Protein AF-A0A914C5V0-F1 (afdb_monomer_lite)

Secondary structure (DSSP, 8-state):
-HHHHHHHHHHHHTTTTHHHHHHHHHHHHHHHTSHHHHHHHHHHHHHHHHHGGGGGT-HHHHHHHHHHHHHHHHHHHHHHHHHHHHHHHHHHHHHHHHHHHHHH-TT---HHHH-

Structure (mmCIF, N/CA/C/O backbone):
data_AF-A0A914C5V0-F1
#
_entry.id   AF-A0A914C5V0-F1
#
loop_
_atom_site.group_PDB
_atom_site.id
_atom_site.type_symbol
_atom_site.label_atom_id
_atom_site.label_alt_id
_atom_site.label_comp_id
_atom_site.label_asym_id
_atom_site.label_entity_id
_atom_site.label_seq_id
_atom_site.pdbx_PDB_ins_code
_atom_site.Cartn_x
_atom_site.Cartn_y
_atom_site.Cartn_z
_atom_site.occupancy
_atom_site.B_iso_or_equiv
_atom_site.auth_seq_id
_atom_site.auth_comp_id
_atom_site.auth_asym_id
_atom_site.auth_atom_id
_atom_site.pdbx_PDB_model_num
ATOM 1 N N . MET A 1 1 ? 4.960 11.789 -15.509 1.00 46.69 1 MET A N 1
ATOM 2 C CA . MET A 1 1 ? 5.110 10.481 -14.829 1.00 46.69 1 MET A CA 1
ATOM 3 C C . MET A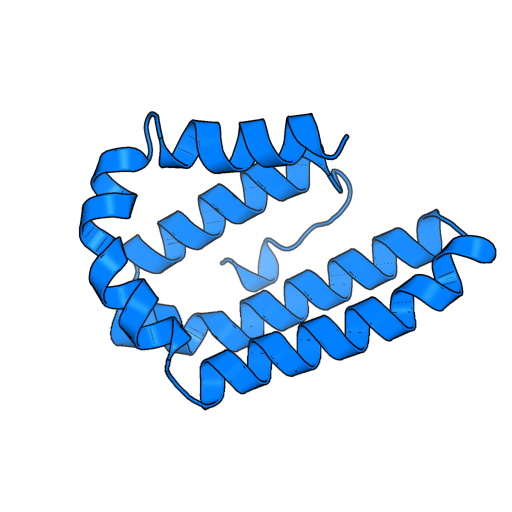 1 1 ? 4.909 10.572 -13.320 1.00 46.69 1 MET A C 1
ATOM 5 O O . MET A 1 1 ? 3.948 9.993 -12.846 1.00 46.69 1 MET A O 1
ATOM 9 N N . ALA A 1 2 ? 5.740 11.285 -12.542 1.00 57.34 2 ALA A N 1
ATOM 10 C CA . ALA A 1 2 ? 5.498 11.404 -11.091 1.00 57.34 2 ALA A CA 1
ATOM 11 C C . ALA A 1 2 ? 4.266 12.270 -10.754 1.00 57.34 2 ALA A C 1
ATOM 13 O O . ALA A 1 2 ? 3.505 11.925 -9.858 1.00 57.34 2 ALA A O 1
ATOM 14 N N . MET A 1 3 ? 4.045 13.362 -11.497 1.00 60.81 3 MET A N 1
ATOM 15 C CA . MET A 1 3 ? 2.870 14.228 -11.310 1.00 60.81 3 MET A CA 1
ATOM 16 C C . MET A 1 3 ? 1.555 13.507 -11.630 1.00 60.81 3 MET A C 1
ATOM 18 O O . MET A 1 3 ? 0.626 13.608 -10.844 1.00 60.81 3 MET A O 1
ATOM 22 N N . ASP A 1 4 ? 1.511 12.710 -12.700 1.00 63.53 4 ASP A N 1
ATOM 23 C CA . ASP A 1 4 ? 0.303 11.969 -13.104 1.00 63.53 4 ASP A CA 1
ATOM 24 C C . ASP A 1 4 ? -0.094 10.903 -12.065 1.00 63.53 4 ASP A C 1
ATOM 26 O O . ASP A 1 4 ? -1.270 10.658 -11.821 1.00 63.53 4 ASP A O 1
ATOM 30 N N . ALA A 1 5 ? 0.891 10.294 -11.397 1.00 60.56 5 ALA A N 1
ATOM 31 C CA . ALA A 1 5 ? 0.667 9.340 -10.312 1.00 60.56 5 ALA A CA 1
ATOM 32 C C . ALA A 1 5 ? 0.094 10.006 -9.057 1.00 60.56 5 ALA A C 1
ATOM 34 O O . ALA A 1 5 ? -0.813 9.479 -8.413 1.00 60.56 5 ALA A O 1
ATOM 35 N N . VAL A 1 6 ? 0.640 11.172 -8.708 1.00 63.00 6 VAL A N 1
ATOM 36 C CA . VAL A 1 6 ? 0.150 12.009 -7.610 1.00 63.00 6 VAL A CA 1
ATOM 37 C C . VAL A 1 6 ? -1.277 12.454 -7.930 1.00 63.00 6 VAL A C 1
ATOM 39 O O . VAL A 1 6 ? -2.160 12.287 -7.098 1.00 63.00 6 VAL A O 1
ATOM 42 N N . GLU A 1 7 ? -1.543 12.917 -9.148 1.00 67.31 7 GLU A N 1
ATOM 43 C CA . GLU A 1 7 ? -2.883 13.310 -9.585 1.00 67.31 7 GLU A CA 1
ATOM 44 C C . GLU A 1 7 ? -3.875 12.141 -9.570 1.00 67.31 7 GLU A C 1
ATOM 46 O O . GLU A 1 7 ? -4.985 12.313 -9.082 1.00 67.31 7 GLU A O 1
ATOM 51 N N . ALA A 1 8 ? -3.487 10.938 -9.997 1.00 67.12 8 ALA A N 1
ATOM 52 C CA . ALA A 1 8 ? -4.359 9.763 -9.916 1.00 67.12 8 ALA A CA 1
ATOM 53 C C . ALA A 1 8 ? -4.691 9.384 -8.462 1.00 67.12 8 ALA A C 1
ATOM 55 O O . ALA A 1 8 ? -5.847 9.144 -8.114 1.00 67.12 8 ALA A O 1
ATOM 56 N N . SER A 1 9 ? -3.680 9.401 -7.589 1.00 62.72 9 SER A N 1
ATOM 57 C CA . SER A 1 9 ? -3.827 9.008 -6.182 1.00 62.72 9 SER A CA 1
ATOM 58 C C . SER A 1 9 ? -4.645 10.034 -5.390 1.00 62.72 9 SER A C 1
ATOM 60 O O . SER A 1 9 ? -5.622 9.695 -4.721 1.00 62.72 9 SER A O 1
ATOM 62 N N . TYR A 1 10 ? -4.266 11.312 -5.472 1.00 71.19 10 TYR A N 1
ATOM 63 C CA . TYR A 1 10 ? -4.943 12.395 -4.761 1.00 71.19 10 TYR A CA 1
ATOM 64 C C . TYR A 1 10 ? -6.239 12.818 -5.451 1.00 71.19 10 TYR A C 1
ATOM 66 O O . TYR A 1 10 ? -7.151 13.264 -4.771 1.00 71.19 10 TYR A O 1
ATOM 74 N N . GLY A 1 11 ? -6.383 12.633 -6.761 1.00 75.00 11 GLY A N 1
ATOM 75 C CA . GLY A 1 11 ? -7.622 12.921 -7.484 1.00 75.00 11 GLY A CA 1
ATOM 76 C C . GLY A 1 11 ? -8.782 12.050 -7.009 1.00 75.00 11 GLY A C 1
ATOM 77 O O . GLY A 1 11 ? -9.885 12.554 -6.802 1.00 75.00 11 GLY A O 1
ATOM 78 N N . TYR A 1 12 ? -8.533 10.765 -6.738 1.00 74.06 12 TYR A N 1
ATOM 79 C CA . TYR A 1 12 ? -9.539 9.903 -6.123 1.00 74.06 12 TYR A CA 1
ATOM 80 C C . TYR A 1 12 ? -9.763 10.252 -4.643 1.00 74.06 12 TYR A C 1
ATOM 82 O O . TYR A 1 12 ? -10.902 10.495 -4.237 1.00 74.06 12 TYR A O 1
ATOM 90 N N . MET A 1 13 ? -8.691 10.349 -3.843 1.00 71.56 13 MET A N 1
ATOM 91 C CA . MET A 1 13 ? -8.787 10.649 -2.403 1.00 71.56 13 MET A CA 1
ATOM 92 C C . MET A 1 13 ? -9.374 12.030 -2.088 1.00 71.56 13 MET A C 1
ATOM 94 O O . MET A 1 13 ? -10.005 12.189 -1.055 1.00 71.56 13 MET A O 1
ATOM 98 N N . CYS A 1 14 ? -9.180 13.034 -2.938 1.00 77.31 14 CYS A N 1
ATOM 99 C CA . CYS A 1 14 ? -9.726 14.384 -2.767 1.00 77.31 14 CYS A CA 1
ATOM 100 C C . CYS A 1 14 ? -10.998 14.615 -3.600 1.00 77.31 14 CYS A C 1
ATOM 102 O O . CYS A 1 14 ? -11.582 15.695 -3.540 1.00 77.31 14 CYS A O 1
ATOM 104 N N . GLY A 1 15 ? -11.421 13.612 -4.373 1.00 81.75 15 GLY A N 1
ATOM 105 C CA . GLY A 1 15 ? -12.618 13.631 -5.202 1.00 81.75 15 GLY A CA 1
ATOM 106 C C . GLY A 1 15 ? -13.663 12.643 -4.693 1.00 81.75 15 GLY A C 1
ATOM 107 O O . GLY A 1 15 ? -14.179 12.761 -3.583 1.00 81.75 15 GLY A O 1
ATOM 108 N N . THR A 1 16 ? -14.000 11.653 -5.518 1.00 79.44 16 THR A N 1
ATOM 109 C CA . THR A 1 16 ? -15.091 10.702 -5.241 1.00 79.44 16 THR A CA 1
ATOM 110 C C . THR A 1 16 ? -14.825 9.786 -4.043 1.00 79.44 16 THR A C 1
ATOM 112 O O . THR A 1 16 ? -15.779 9.341 -3.408 1.00 79.44 16 THR A O 1
ATOM 115 N N . GLY A 1 17 ? -13.558 9.537 -3.701 1.00 79.75 17 GLY A N 1
ATOM 116 C CA . GLY A 1 17 ? -13.140 8.750 -2.539 1.00 79.75 17 GLY A CA 1
ATOM 117 C C . GLY A 1 17 ? -13.016 9.549 -1.237 1.00 79.75 17 GLY A C 1
ATOM 118 O O . GLY A 1 17 ? -12.803 8.945 -0.187 1.00 79.75 17 GLY A O 1
ATOM 119 N N . TYR A 1 18 ? -13.175 10.878 -1.266 1.00 82.00 18 TYR A N 1
ATOM 120 C CA . TYR A 1 18 ? -12.880 11.757 -0.125 1.00 82.00 18 TYR A CA 1
ATOM 121 C C . TYR A 1 18 ? -13.630 11.397 1.148 1.00 82.00 18 TYR A C 1
ATOM 123 O O . TYR A 1 18 ? -13.023 11.237 2.202 1.00 82.00 18 TYR A O 1
ATOM 131 N N . ARG A 1 19 ? -14.942 11.188 1.047 1.00 84.50 19 ARG A N 1
ATOM 132 C CA . ARG A 1 19 ? -15.759 10.843 2.211 1.00 84.50 19 ARG A CA 1
ATOM 133 C C . ARG A 1 19 ? -15.328 9.516 2.845 1.00 84.50 19 ARG A C 1
ATOM 135 O O . ARG A 1 19 ? -15.273 9.407 4.061 1.00 84.50 19 ARG A O 1
ATOM 142 N N . GLN A 1 20 ? -14.987 8.522 2.028 1.00 83.00 20 GLN A N 1
ATOM 143 C CA . GLN A 1 20 ? -14.523 7.219 2.516 1.00 83.00 20 GLN A CA 1
ATOM 144 C C . GLN A 1 20 ? -13.126 7.321 3.133 1.00 83.00 20 GLN A C 1
ATOM 146 O O . GLN A 1 20 ? -12.820 6.630 4.102 1.00 83.00 20 GLN A O 1
ATOM 151 N N . PHE A 1 21 ? -12.273 8.186 2.580 1.00 85.50 21 PHE A N 1
ATOM 152 C CA . PHE A 1 21 ? -10.972 8.487 3.158 1.00 85.50 21 PHE A CA 1
ATOM 153 C C . PHE A 1 21 ? -11.111 9.178 4.513 1.00 85.50 21 PHE A C 1
ATOM 155 O O . PHE A 1 21 ? -10.508 8.720 5.475 1.00 85.50 21 PHE A O 1
ATOM 162 N N . GLU A 1 22 ? -11.949 10.209 4.623 1.00 89.19 22 GLU A N 1
ATOM 163 C CA . GLU A 1 22 ? -12.228 10.905 5.883 1.00 89.19 22 GLU A CA 1
ATOM 164 C C . GLU A 1 22 ? -12.776 9.946 6.954 1.00 89.19 22 GLU A C 1
ATOM 166 O O . GLU A 1 22 ? -12.292 9.943 8.086 1.00 89.19 22 GLU A O 1
ATOM 171 N N . GLU A 1 23 ? -13.706 9.062 6.577 1.00 92.00 23 GLU A N 1
ATOM 172 C CA . GLU A 1 23 ? -14.277 8.027 7.453 1.00 92.00 23 GLU A CA 1
ATOM 173 C C . GLU A 1 23 ? -13.218 7.045 8.001 1.00 92.00 23 GLU A C 1
ATOM 175 O O . GLU A 1 23 ? -13.386 6.503 9.096 1.00 92.00 23 GLU A O 1
ATOM 180 N N . HIS A 1 24 ? -12.120 6.813 7.273 1.00 93.50 24 HIS A N 1
ATOM 181 C CA . HIS A 1 24 ? -11.084 5.839 7.639 1.00 93.50 24 HIS A CA 1
ATOM 182 C C . HIS A 1 24 ? -9.750 6.460 8.086 1.00 93.50 24 HIS A C 1
ATOM 184 O O . HIS A 1 24 ? -8.915 5.748 8.649 1.00 93.50 24 HIS A O 1
ATOM 190 N N . ALA A 1 25 ? -9.553 7.769 7.906 1.00 90.56 25 ALA A N 1
ATOM 191 C CA . ALA A 1 25 ? -8.278 8.456 8.117 1.00 90.56 25 ALA A CA 1
ATOM 192 C C . ALA A 1 25 ? -7.719 8.269 9.535 1.00 90.56 25 ALA A C 1
ATOM 194 O O . ALA A 1 25 ? -6.536 7.973 9.700 1.00 90.56 25 ALA A O 1
ATOM 195 N N . GLY A 1 26 ? -8.574 8.378 10.558 1.00 94.75 26 GLY A N 1
ATOM 196 C CA . GLY A 1 26 ? -8.171 8.149 11.948 1.00 94.75 26 GLY A CA 1
ATOM 197 C C . GLY A 1 26 ? -7.665 6.722 12.181 1.00 94.75 26 GLY A C 1
ATOM 198 O O . GLY A 1 26 ? -6.613 6.527 12.782 1.00 94.75 26 GLY A O 1
ATOM 199 N N . CYS A 1 27 ? -8.359 5.724 11.628 1.00 96.31 27 CYS A N 1
ATOM 200 C CA . CYS A 1 27 ? -7.946 4.329 11.762 1.00 96.31 27 CYS A CA 1
ATOM 201 C C . CYS A 1 27 ? -6.637 4.041 11.018 1.00 96.31 27 CYS A C 1
ATOM 203 O O . CYS A 1 27 ? -5.762 3.361 11.555 1.00 96.31 27 CYS A O 1
ATOM 205 N N . PHE A 1 28 ? -6.462 4.595 9.813 1.00 95.38 28 PHE A N 1
ATOM 206 C CA . PHE A 1 28 ? -5.205 4.471 9.078 1.00 95.38 28 PHE A CA 1
ATOM 207 C C . PHE A 1 28 ? -4.030 5.048 9.866 1.00 95.38 28 PHE A C 1
ATOM 209 O O . PHE A 1 28 ? -3.018 4.367 9.995 1.00 95.38 28 PHE A O 1
ATOM 216 N N . ALA A 1 29 ? -4.183 6.221 10.489 1.00 95.19 29 ALA A N 1
ATOM 217 C CA . ALA A 1 29 ? -3.137 6.802 11.332 1.00 95.19 29 ALA A CA 1
ATOM 218 C C . ALA A 1 29 ? -2.735 5.874 12.501 1.00 95.19 29 ALA A C 1
ATOM 220 O O . ALA A 1 29 ? -1.556 5.747 12.845 1.00 95.19 29 ALA A O 1
ATOM 221 N N . GLU A 1 30 ? -3.694 5.158 13.093 1.00 96.38 30 GLU A N 1
ATOM 222 C CA . GLU A 1 30 ? -3.390 4.165 14.125 1.00 96.38 30 GLU A CA 1
ATOM 223 C C . GLU A 1 30 ? -2.751 2.878 13.582 1.00 96.38 30 GLU A C 1
ATOM 225 O O . GLU A 1 30 ? -2.028 2.195 14.307 1.00 96.38 30 GLU A O 1
ATOM 230 N N . VAL A 1 31 ? -3.043 2.481 12.343 1.00 96.94 31 VAL A N 1
ATOM 231 C CA . VAL A 1 31 ? -2.359 1.354 11.691 1.00 96.94 31 VAL A CA 1
ATOM 232 C C . VAL A 1 31 ? -0.926 1.734 11.345 1.00 96.94 31 VAL A C 1
ATOM 234 O O . VAL A 1 31 ? -0.010 0.974 11.636 1.00 96.94 31 VAL A O 1
ATOM 237 N N . GLU A 1 32 ? -0.701 2.937 10.825 1.00 94.19 32 GLU A N 1
ATOM 238 C CA . GLU A 1 32 ? 0.626 3.416 10.433 1.00 94.19 32 GLU A CA 1
ATOM 239 C C . GLU A 1 32 ? 1.604 3.586 11.603 1.00 94.19 32 GLU A C 1
ATOM 241 O O . GLU A 1 32 ? 2.819 3.592 11.389 1.00 94.19 32 GLU A O 1
ATOM 246 N N . SER A 1 33 ? 1.092 3.689 12.832 1.00 95.06 33 SER A N 1
ATOM 247 C CA . SER A 1 33 ? 1.898 3.719 14.060 1.00 95.06 33 SER A CA 1
ATOM 248 C C . SER A 1 33 ? 2.170 2.337 14.668 1.00 95.06 33 SER A C 1
ATOM 250 O O . SER A 1 33 ? 2.992 2.234 15.580 1.00 95.06 33 SER A O 1
ATOM 252 N N . GLN A 1 34 ? 1.537 1.266 14.170 1.00 97.00 34 GLN A N 1
ATOM 253 C CA . GLN A 1 34 ? 1.814 -0.097 14.631 1.00 97.00 34 GLN A CA 1
ATOM 254 C C . GLN A 1 34 ? 3.165 -0.589 14.131 1.00 97.00 34 GLN A C 1
ATOM 256 O O . GLN A 1 34 ? 3.548 -0.379 12.977 1.00 97.00 34 GLN A O 1
ATOM 261 N N . LYS A 1 35 ? 3.880 -1.294 15.009 1.00 97.44 35 LYS A N 1
ATOM 262 C CA . LYS A 1 35 ? 5.230 -1.783 14.735 1.00 97.44 35 LYS A CA 1
ATOM 263 C C . LYS A 1 35 ? 5.245 -2.715 13.524 1.00 97.44 35 LYS A C 1
ATOM 265 O O . LYS A 1 35 ? 6.099 -2.570 12.659 1.00 97.44 35 LYS A O 1
ATOM 270 N N . GLU A 1 36 ? 4.268 -3.603 13.435 1.00 97.06 36 GLU A N 1
ATOM 271 C CA . GLU A 1 36 ? 4.089 -4.586 12.370 1.00 97.06 36 GLU A CA 1
ATOM 272 C C . GLU A 1 36 ? 3.898 -3.903 11.009 1.00 97.06 36 GLU A C 1
ATOM 274 O O . GLU A 1 36 ? 4.496 -4.298 10.009 1.00 97.06 36 GLU A O 1
ATOM 279 N N . TYR A 1 37 ? 3.126 -2.813 10.969 1.00 96.62 37 TYR A N 1
ATOM 280 C CA . TYR A 1 37 ? 2.931 -2.044 9.741 1.00 96.62 37 TYR A CA 1
ATOM 281 C C . TYR A 1 37 ? 4.207 -1.292 9.344 1.00 96.62 37 TYR A C 1
ATOM 283 O O . TYR A 1 37 ? 4.593 -1.260 8.173 1.00 96.62 37 TYR A O 1
ATOM 291 N N . VAL A 1 38 ? 4.904 -0.714 10.327 1.00 97.19 38 VAL A N 1
ATOM 292 C CA . VAL A 1 38 ? 6.203 -0.065 10.114 1.00 97.19 38 VAL A CA 1
ATOM 293 C C . VAL A 1 38 ? 7.241 -1.067 9.601 1.00 97.19 38 VAL A C 1
ATOM 295 O O . VAL A 1 38 ? 8.023 -0.724 8.716 1.00 97.19 38 VAL A O 1
ATOM 298 N N . GLU A 1 39 ? 7.230 -2.309 10.084 1.00 97.94 39 GLU A N 1
ATOM 299 C CA . GLU A 1 39 ? 8.084 -3.392 9.588 1.00 97.94 39 GLU A CA 1
ATOM 300 C C . GLU A 1 39 ? 7.786 -3.712 8.114 1.00 97.94 39 GLU A C 1
ATOM 302 O O . GLU A 1 39 ? 8.725 -3.742 7.312 1.00 97.94 39 GLU A O 1
ATOM 307 N N . CYS A 1 40 ? 6.510 -3.828 7.718 1.00 97.56 40 CYS A N 1
ATOM 308 C CA . CYS A 1 40 ? 6.121 -3.975 6.307 1.00 97.56 40 CYS A CA 1
ATOM 309 C C . CYS A 1 40 ? 6.672 -2.829 5.442 1.00 97.56 40 CYS A C 1
ATOM 311 O O . CYS A 1 40 ? 7.280 -3.061 4.392 1.00 97.56 40 CYS A O 1
ATOM 313 N N . LYS A 1 41 ? 6.504 -1.580 5.898 1.00 95.06 41 LYS A N 1
ATOM 314 C CA . LYS A 1 41 ? 6.975 -0.379 5.189 1.00 95.06 41 LYS A CA 1
ATOM 315 C C . LYS A 1 41 ? 8.497 -0.352 5.051 1.00 95.06 41 LYS A C 1
ATOM 317 O O . LYS A 1 41 ? 9.018 -0.026 3.982 1.00 95.06 41 LYS A O 1
ATOM 322 N N . ASN A 1 42 ? 9.217 -0.710 6.110 1.00 97.12 42 ASN A N 1
ATOM 323 C CA . ASN A 1 42 ? 10.677 -0.733 6.116 1.00 97.12 42 ASN A CA 1
ATOM 324 C C . ASN A 1 42 ? 11.228 -1.839 5.206 1.00 97.12 42 ASN A C 1
ATOM 326 O O . ASN A 1 42 ? 12.166 -1.587 4.450 1.00 97.12 42 ASN A O 1
ATOM 330 N N . ALA A 1 43 ? 10.623 -3.031 5.218 1.00 97.06 43 ALA A N 1
ATOM 331 C CA . ALA A 1 43 ? 10.999 -4.129 4.328 1.00 97.06 43 ALA A CA 1
ATOM 332 C C . ALA A 1 43 ? 10.795 -3.762 2.848 1.00 97.06 43 ALA A C 1
ATOM 334 O O . ALA A 1 43 ? 11.682 -3.996 2.018 1.00 97.06 43 ALA A O 1
ATOM 335 N N . ALA A 1 44 ? 9.665 -3.124 2.525 1.00 95.25 44 ALA A N 1
ATOM 336 C CA . ALA A 1 44 ? 9.396 -2.614 1.185 1.00 95.25 44 ALA A CA 1
ATO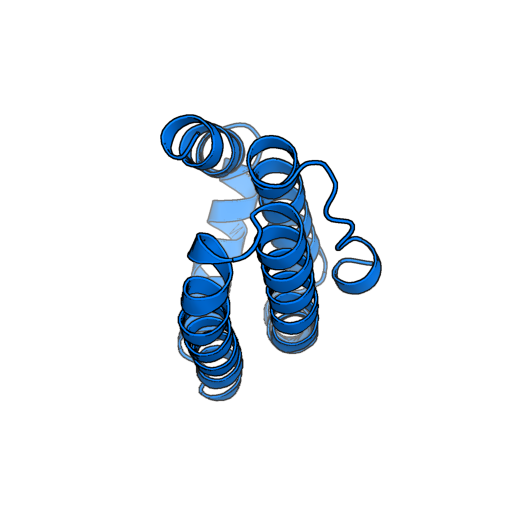M 337 C C . ALA A 1 44 ? 10.423 -1.546 0.778 1.00 95.25 44 ALA A C 1
ATOM 339 O O . ALA A 1 44 ? 11.052 -1.669 -0.271 1.00 95.25 44 ALA A O 1
ATOM 340 N N . SER A 1 45 ? 10.670 -0.558 1.643 1.00 94.25 45 SER A N 1
ATOM 341 C CA . SER A 1 45 ? 11.626 0.533 1.396 1.00 94.25 45 SER A CA 1
ATOM 342 C C . SER A 1 45 ? 13.048 0.015 1.163 1.00 94.25 45 SER A C 1
ATOM 344 O O . SER A 1 45 ? 13.716 0.432 0.218 1.00 94.25 45 SER A O 1
ATOM 346 N N . SER A 1 46 ? 13.503 -0.944 1.976 1.00 95.75 46 SER A N 1
ATOM 347 C CA . SER A 1 46 ? 14.801 -1.601 1.784 1.00 95.75 46 SER A CA 1
ATOM 348 C C . SER A 1 46 ? 14.872 -2.316 0.435 1.00 95.75 46 SER A C 1
ATOM 350 O O . SER A 1 46 ? 15.836 -2.144 -0.308 1.00 95.75 46 SER A O 1
ATOM 352 N N . SER A 1 47 ? 13.826 -3.067 0.079 1.00 94.50 47 SER A N 1
ATOM 353 C CA . SER A 1 47 ? 13.777 -3.808 -1.185 1.00 94.50 47 SER A CA 1
ATOM 354 C C . SER A 1 47 ? 13.744 -2.881 -2.404 1.00 94.50 47 SER A C 1
ATOM 356 O O . SER A 1 47 ? 14.364 -3.187 -3.422 1.00 94.50 47 SER A O 1
ATOM 358 N N . MET A 1 48 ? 13.057 -1.737 -2.310 1.00 91.88 48 MET A N 1
ATOM 359 C CA . MET A 1 48 ? 13.047 -0.715 -3.363 1.00 91.88 48 MET A CA 1
ATOM 360 C C . MET A 1 48 ? 14.432 -0.094 -3.542 1.00 91.88 48 MET A C 1
ATOM 362 O O . MET A 1 48 ? 14.884 0.059 -4.675 1.00 91.88 48 MET A O 1
ATOM 366 N N . ASN A 1 49 ? 15.134 0.205 -2.444 1.00 91.44 49 ASN A N 1
ATOM 367 C CA . ASN A 1 49 ? 16.499 0.731 -2.497 1.00 91.44 49 ASN A CA 1
ATOM 368 C C . ASN A 1 49 ? 17.469 -0.241 -3.177 1.00 91.44 49 ASN A C 1
ATOM 370 O O . ASN A 1 49 ? 18.338 0.183 -3.939 1.00 91.44 49 ASN A O 1
ATOM 374 N N . ASP A 1 50 ? 17.302 -1.544 -2.954 1.00 89.88 50 ASP A N 1
ATOM 375 C CA . ASP A 1 50 ? 18.076 -2.554 -3.670 1.00 89.88 50 ASP A CA 1
ATOM 376 C C . ASP A 1 50 ? 17.690 -2.639 -5.149 1.00 89.88 50 ASP A C 1
ATOM 378 O O . ASP A 1 50 ? 18.570 -2.708 -6.007 1.00 89.88 50 ASP A O 1
ATOM 382 N N . ALA A 1 51 ? 16.396 -2.560 -5.469 1.00 88.94 51 ALA A N 1
ATOM 383 C CA . ALA A 1 51 ? 15.919 -2.567 -6.850 1.00 88.94 51 ALA A CA 1
ATOM 384 C C . ALA A 1 51 ? 16.420 -1.358 -7.656 1.00 88.94 51 ALA A C 1
ATOM 386 O O . ALA A 1 51 ? 16.675 -1.494 -8.849 1.00 88.94 51 ALA A O 1
ATOM 387 N N . LEU A 1 52 ? 16.639 -0.194 -7.028 1.00 86.94 52 LEU A N 1
ATOM 388 C CA . LEU A 1 52 ? 17.204 0.984 -7.703 1.00 86.94 52 LEU A CA 1
ATOM 389 C C . LEU A 1 52 ? 18.566 0.711 -8.354 1.00 86.94 52 LEU A C 1
ATOM 391 O O . LEU A 1 52 ? 18.892 1.354 -9.349 1.00 86.94 52 LEU A O 1
ATOM 395 N N . LYS A 1 53 ? 19.335 -0.259 -7.846 1.00 84.25 53 LYS A N 1
ATOM 396 C CA . LYS A 1 53 ? 20.614 -0.672 -8.443 1.00 84.25 53 LYS A CA 1
ATOM 397 C C . LYS A 1 53 ? 20.416 -1.302 -9.830 1.00 84.25 53 LYS A C 1
ATOM 399 O O . LYS A 1 53 ? 21.239 -1.094 -10.712 1.00 84.25 53 LYS A O 1
ATOM 404 N N . LEU A 1 54 ? 19.283 -1.978 -10.047 1.00 79.44 54 LEU A N 1
ATOM 405 C CA . LEU A 1 54 ? 18.914 -2.629 -11.313 1.00 79.44 54 LEU A CA 1
ATOM 406 C C . LEU A 1 54 ? 18.430 -1.638 -12.378 1.00 79.44 54 LEU A C 1
ATOM 408 O O . LEU A 1 54 ? 18.400 -1.969 -13.562 1.00 79.44 54 LEU A O 1
ATOM 412 N N . ARG A 1 55 ? 18.079 -0.406 -11.982 1.00 77.75 55 ARG A N 1
ATOM 413 C CA . ARG A 1 55 ? 17.569 0.633 -12.891 1.00 77.75 55 ARG A CA 1
ATOM 414 C C . ARG A 1 55 ? 18.541 0.951 -14.031 1.00 77.75 55 ARG A C 1
ATOM 416 O O . ARG A 1 55 ? 18.105 1.343 -15.108 1.00 77.75 55 ARG A O 1
ATOM 423 N N . VAL A 1 56 ? 19.843 0.812 -13.781 1.00 74.56 56 VAL A N 1
ATOM 424 C CA . VAL A 1 56 ? 20.905 1.080 -14.763 1.00 74.56 56 VAL A CA 1
ATOM 425 C C . VAL A 1 56 ? 21.096 -0.097 -15.728 1.00 74.56 56 VAL A C 1
ATOM 427 O O . VAL A 1 56 ? 21.551 0.105 -16.849 1.00 74.56 56 VAL A O 1
ATOM 430 N N . GLU A 1 57 ? 20.728 -1.311 -15.316 1.00 75.00 57 GLU A N 1
ATOM 431 C CA . GLU A 1 57 ? 20.966 -2.544 -16.071 1.00 75.00 57 GLU A CA 1
ATOM 432 C C . GLU A 1 57 ? 19.820 -2.864 -17.036 1.00 75.00 57 GLU A C 1
ATOM 434 O O . GLU A 1 57 ? 20.058 -3.195 -18.196 1.00 75.00 57 GLU A O 1
ATOM 439 N N . SER A 1 58 ? 18.569 -2.755 -16.579 1.00 81.94 58 SER A N 1
ATOM 440 C CA . SER A 1 58 ? 17.385 -2.969 -17.414 1.00 81.94 58 SER A CA 1
ATOM 441 C C . SER A 1 58 ? 16.150 -2.341 -16.778 1.00 81.94 58 SER A C 1
ATOM 443 O O . SER A 1 58 ? 15.797 -2.638 -15.636 1.00 81.94 58 SER A O 1
ATOM 445 N N . SER A 1 59 ? 15.462 -1.488 -17.542 1.00 80.19 59 SER A N 1
ATOM 446 C CA . SER A 1 59 ? 14.222 -0.853 -17.084 1.00 80.19 59 SER A CA 1
ATOM 447 C C . SER A 1 59 ? 13.098 -1.872 -16.880 1.00 80.19 59 SER A C 1
ATOM 449 O O . SER A 1 59 ? 12.361 -1.753 -15.907 1.00 80.19 59 SER A O 1
ATOM 451 N N . ASP A 1 60 ? 13.011 -2.909 -17.715 1.00 83.38 60 ASP A N 1
ATOM 452 C CA . ASP A 1 60 ? 11.955 -3.924 -17.610 1.00 83.38 60 ASP A CA 1
ATOM 453 C C . ASP A 1 60 ? 12.115 -4.765 -16.336 1.00 83.38 60 ASP A C 1
ATOM 455 O O . ASP A 1 60 ? 11.179 -4.887 -15.547 1.00 83.38 60 ASP A O 1
ATOM 459 N N . ILE A 1 61 ? 13.336 -5.239 -16.060 1.00 84.44 61 ILE A N 1
ATOM 460 C CA . ILE A 1 61 ? 13.654 -6.000 -14.837 1.00 84.44 61 ILE A CA 1
ATOM 461 C C . ILE A 1 61 ? 13.433 -5.134 -13.590 1.00 84.44 61 ILE A C 1
ATOM 463 O O . ILE A 1 61 ? 12.957 -5.612 -12.558 1.00 84.44 61 ILE A O 1
ATOM 467 N N . TYR A 1 62 ? 13.757 -3.842 -13.677 1.00 87.19 62 TYR A N 1
ATOM 468 C CA . TYR A 1 62 ? 13.496 -2.887 -12.608 1.00 87.19 62 TYR A CA 1
ATOM 469 C C . TYR A 1 62 ? 11.994 -2.759 -12.305 1.00 87.19 62 TYR A C 1
ATOM 471 O O . TYR A 1 62 ? 11.606 -2.866 -11.140 1.00 87.19 62 TYR A O 1
ATOM 479 N N . PHE A 1 63 ? 11.143 -2.592 -13.323 1.00 86.62 63 PHE A N 1
ATOM 480 C CA . PHE A 1 63 ? 9.693 -2.478 -13.130 1.00 86.62 63 PHE A CA 1
ATOM 481 C C . PHE A 1 63 ? 9.050 -3.785 -12.649 1.00 86.62 63 PHE A C 1
ATOM 483 O O . PHE A 1 63 ? 8.218 -3.744 -11.741 1.00 86.62 63 PHE A O 1
ATOM 490 N N . GLU A 1 64 ? 9.471 -4.944 -13.163 1.00 88.19 64 GLU A N 1
ATOM 491 C CA . GLU A 1 64 ? 9.028 -6.249 -12.647 1.00 88.19 64 GLU A CA 1
ATOM 492 C C . GLU 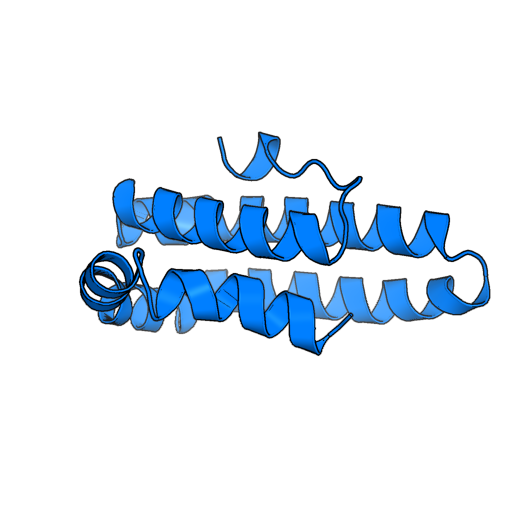A 1 64 ? 9.372 -6.407 -11.161 1.00 88.19 64 GLU A C 1
ATOM 494 O O . GLU A 1 64 ? 8.546 -6.842 -10.348 1.00 88.19 64 GLU A O 1
ATOM 499 N N . ARG A 1 65 ? 10.583 -5.991 -10.772 1.00 90.75 65 ARG A N 1
ATOM 500 C CA . ARG A 1 65 ? 11.019 -6.055 -9.378 1.00 90.75 65 ARG A CA 1
ATOM 501 C C . ARG A 1 65 ? 10.219 -5.110 -8.487 1.00 90.75 65 ARG A C 1
ATOM 503 O O . ARG A 1 65 ? 9.810 -5.526 -7.404 1.00 90.75 65 ARG A O 1
ATOM 510 N N . LEU A 1 66 ? 9.971 -3.874 -8.924 1.00 90.06 66 LEU A N 1
ATOM 511 C CA . LEU A 1 66 ? 9.121 -2.930 -8.192 1.00 90.06 66 LEU A CA 1
ATOM 512 C C . LEU A 1 66 ? 7.699 -3.465 -8.013 1.00 90.06 66 LEU A C 1
ATOM 514 O O . LEU A 1 66 ? 7.152 -3.374 -6.914 1.00 90.06 66 LEU A O 1
ATOM 518 N N . CYS A 1 67 ? 7.135 -4.076 -9.055 1.00 91.31 67 CYS A N 1
ATOM 519 C CA . CYS A 1 67 ? 5.813 -4.682 -8.991 1.00 91.31 67 CYS A CA 1
ATOM 520 C C . CYS A 1 67 ? 5.735 -5.776 -7.916 1.00 91.31 67 CYS A C 1
ATOM 522 O O . CYS A 1 67 ? 4.840 -5.767 -7.070 1.00 91.31 67 CYS A O 1
ATOM 524 N N . SER A 1 68 ? 6.726 -6.673 -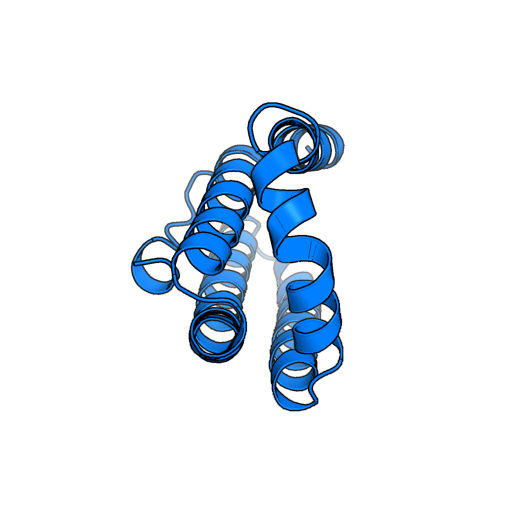7.879 1.00 92.06 68 SER A N 1
ATOM 525 C CA . SER A 1 68 ? 6.807 -7.719 -6.853 1.00 92.06 68 SER A CA 1
ATOM 526 C C . SER A 1 68 ? 6.967 -7.147 -5.440 1.00 92.06 68 SER A C 1
ATOM 528 O O . SER A 1 68 ? 6.383 -7.666 -4.488 1.00 92.06 68 SER A O 1
ATOM 530 N N . ILE A 1 69 ? 7.731 -6.063 -5.277 1.00 93.75 69 ILE A N 1
ATOM 531 C CA . ILE A 1 69 ? 7.881 -5.397 -3.976 1.00 93.75 69 ILE A CA 1
ATOM 532 C C . ILE A 1 69 ? 6.544 -4.811 -3.511 1.00 93.75 69 ILE A C 1
ATOM 534 O O . ILE A 1 69 ? 6.193 -4.964 -2.341 1.00 93.75 69 ILE A O 1
ATOM 538 N N . MET A 1 70 ? 5.781 -4.196 -4.418 1.00 91.69 70 MET A N 1
ATOM 539 C CA . MET A 1 70 ? 4.450 -3.667 -4.115 1.00 91.69 70 MET A CA 1
ATOM 540 C C . MET A 1 70 ? 3.451 -4.772 -3.754 1.00 91.69 70 MET A C 1
ATOM 542 O O . MET A 1 70 ? 2.761 -4.638 -2.747 1.00 91.69 70 MET A O 1
ATOM 546 N N . ASP A 1 71 ? 3.403 -5.882 -4.499 1.00 92.31 71 ASP A N 1
ATOM 547 C CA . ASP A 1 71 ? 2.553 -7.040 -4.161 1.00 92.31 71 ASP A CA 1
ATOM 548 C C . ASP A 1 71 ? 2.875 -7.572 -2.752 1.00 92.31 71 ASP A C 1
ATOM 550 O O . ASP A 1 71 ? 1.975 -7.744 -1.927 1.00 92.31 71 ASP A O 1
ATOM 554 N N . ASN A 1 72 ? 4.161 -7.734 -2.423 1.00 94.44 72 ASN A N 1
ATOM 555 C CA . ASN A 1 72 ? 4.592 -8.181 -1.096 1.00 94.44 72 ASN A CA 1
ATOM 556 C C . ASN A 1 72 ? 4.230 -7.185 0.016 1.00 94.44 72 ASN A C 1
ATOM 558 O O . ASN A 1 72 ? 3.759 -7.596 1.078 1.00 94.44 72 ASN A O 1
ATOM 562 N N . TYR A 1 73 ? 4.418 -5.884 -0.223 1.00 95.12 73 TYR A N 1
ATOM 563 C CA . TYR A 1 73 ? 4.034 -4.834 0.722 1.00 95.12 73 TYR A CA 1
ATOM 564 C C . TYR A 1 73 ? 2.531 -4.879 1.022 1.00 95.12 73 TYR A C 1
ATOM 566 O O . TYR A 1 73 ? 2.129 -4.910 2.185 1.00 95.12 73 TYR A O 1
ATOM 574 N N . LEU A 1 74 ? 1.700 -4.974 -0.017 1.00 94.62 74 LEU A N 1
ATOM 575 C CA . LEU A 1 74 ? 0.245 -5.033 0.119 1.00 94.62 74 LEU A CA 1
ATOM 576 C C . LEU A 1 74 ? -0.204 -6.291 0.870 1.00 94.62 74 LEU A C 1
ATOM 578 O O . LEU A 1 74 ? -1.040 -6.191 1.765 1.00 94.62 74 LEU A O 1
ATOM 582 N N . ARG A 1 75 ? 0.390 -7.458 0.584 1.00 94.81 75 ARG A N 1
ATOM 583 C CA . ARG A 1 75 ? 0.123 -8.697 1.340 1.00 94.81 75 ARG A CA 1
ATOM 584 C C . ARG A 1 75 ? 0.466 -8.561 2.820 1.00 94.81 75 ARG A C 1
ATOM 586 O O . ARG A 1 75 ? -0.278 -9.068 3.654 1.00 94.81 75 ARG A O 1
ATOM 593 N N . CYS A 1 76 ? 1.572 -7.888 3.134 1.00 96.69 76 CYS A N 1
ATOM 594 C CA . CYS A 1 76 ? 2.020 -7.657 4.506 1.00 96.69 76 CYS A CA 1
ATOM 595 C C . CYS A 1 76 ? 1.052 -6.735 5.266 1.00 96.69 76 CYS A C 1
ATOM 597 O O . CYS A 1 76 ? 0.631 -7.044 6.378 1.00 96.69 76 CYS A O 1
ATOM 599 N N . CYS A 1 77 ? 0.639 -5.629 4.641 1.00 95.81 77 CYS A N 1
ATOM 600 C CA . CYS A 1 77 ? -0.235 -4.632 5.259 1.00 95.81 77 CYS A CA 1
ATOM 601 C C . CYS A 1 77 ? -1.707 -5.054 5.333 1.00 95.81 77 CYS A C 1
ATOM 603 O O . CYS A 1 77 ? -2.426 -4.591 6.220 1.00 95.81 77 CYS A O 1
ATOM 605 N N . ARG A 1 78 ? -2.170 -5.916 4.416 1.00 95.50 78 ARG A N 1
ATOM 606 C CA . ARG A 1 78 ? -3.577 -6.321 4.305 1.00 95.50 78 ARG A CA 1
ATOM 607 C C . ARG A 1 78 ? -4.211 -6.754 5.627 1.00 95.50 78 ARG A C 1
ATOM 609 O O . ARG A 1 78 ? -5.223 -6.149 5.970 1.00 95.50 78 ARG A O 1
ATOM 616 N N . PRO A 1 79 ? -3.696 -7.758 6.362 1.0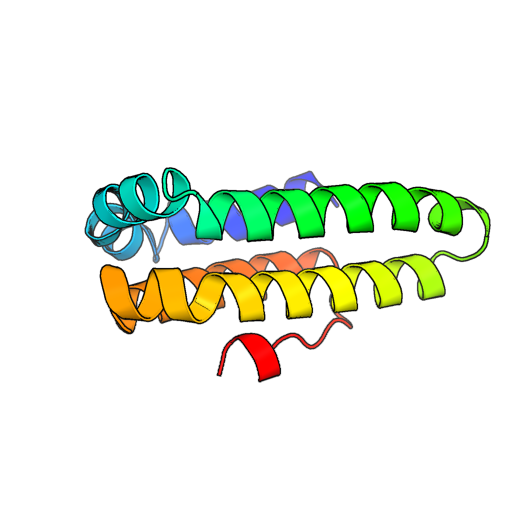0 96.12 79 PRO A N 1
ATOM 617 C CA . PRO A 1 79 ? -4.331 -8.187 7.608 1.00 96.12 79 PRO A CA 1
ATOM 618 C C . PRO A 1 79 ? -4.384 -7.055 8.642 1.00 96.12 79 PRO A C 1
ATOM 620 O O . PRO A 1 79 ? -5.411 -6.857 9.275 1.00 96.12 79 PRO A O 1
ATOM 623 N N . LEU A 1 80 ? -3.338 -6.227 8.732 1.00 96.62 80 LEU A N 1
ATOM 624 C CA . LEU A 1 80 ? -3.260 -5.122 9.695 1.00 96.62 80 LEU A CA 1
ATOM 625 C C . LEU A 1 80 ? -4.350 -4.067 9.458 1.00 96.62 80 LEU A C 1
ATOM 627 O O . LEU A 1 80 ? -4.979 -3.584 10.399 1.00 96.62 80 LEU A O 1
ATOM 631 N N . VAL A 1 81 ? -4.592 -3.722 8.191 1.00 96.25 81 VAL A N 1
ATOM 632 C CA . VAL A 1 81 ? -5.645 -2.773 7.809 1.00 96.25 81 VAL A CA 1
ATOM 633 C C . VAL A 1 81 ? -7.022 -3.428 7.879 1.00 96.25 81 VAL A C 1
ATOM 635 O O . VAL A 1 81 ? -7.963 -2.821 8.385 1.00 96.25 81 VAL A O 1
ATOM 638 N N . TYR A 1 82 ? -7.163 -4.653 7.374 1.00 95.31 82 TYR A N 1
ATOM 639 C CA . TYR A 1 82 ? -8.446 -5.347 7.300 1.00 95.31 82 TYR A CA 1
ATOM 640 C C . TYR A 1 82 ? -9.004 -5.654 8.691 1.00 95.31 82 TYR A C 1
ATOM 642 O O . TYR A 1 82 ? -10.178 -5.389 8.942 1.00 95.31 82 TYR A O 1
ATOM 650 N N . ASP A 1 83 ? -8.170 -6.162 9.598 1.00 95.31 83 ASP A N 1
ATOM 651 C CA . ASP A 1 83 ? -8.606 -6.576 10.931 1.00 95.31 83 ASP A CA 1
ATOM 652 C C . ASP A 1 83 ? -8.907 -5.370 11.826 1.00 95.31 83 ASP A C 1
ATOM 654 O O . ASP A 1 83 ? -9.825 -5.424 12.645 1.00 95.31 83 ASP A O 1
ATOM 658 N N . LYS A 1 84 ? -8.181 -4.256 11.647 1.00 95.62 84 LYS A N 1
ATOM 659 C CA . LYS A 1 84 ? -8.363 -3.052 12.467 1.00 95.62 84 LYS A CA 1
ATOM 660 C C . LYS A 1 84 ? -9.383 -2.062 11.903 1.00 95.62 84 LYS A C 1
ATOM 662 O O . LYS A 1 84 ? -10.219 -1.559 12.646 1.00 95.62 84 LYS A O 1
ATOM 667 N N . CYS A 1 85 ? -9.312 -1.769 10.606 1.00 95.81 85 CYS A N 1
ATOM 668 C CA . CYS A 1 85 ? -10.127 -0.740 9.949 1.00 95.81 85 CYS A CA 1
ATOM 669 C C . CYS A 1 85 ? -11.280 -1.317 9.120 1.00 95.81 85 CYS A C 1
ATOM 671 O O . CYS A 1 85 ? -12.149 -0.577 8.655 1.00 95.81 85 CYS A O 1
ATOM 673 N N . GLY A 1 86 ? -11.315 -2.637 8.947 1.00 95.44 86 GLY A N 1
ATOM 674 C CA . GLY A 1 86 ? -12.394 -3.337 8.274 1.00 95.44 86 GLY A CA 1
ATOM 675 C C . GLY A 1 86 ? -12.247 -3.416 6.755 1.00 95.44 86 GLY A C 1
ATOM 676 O O . GLY A 1 86 ? -11.378 -2.827 6.107 1.00 95.44 86 GLY A O 1
ATOM 677 N N . LYS A 1 87 ? -13.176 -4.166 6.158 1.00 94.19 87 LYS A N 1
ATOM 678 C CA . LYS A 1 87 ? -13.187 -4.477 4.724 1.00 94.19 87 LYS A CA 1
ATOM 679 C C . LYS A 1 87 ? -13.336 -3.246 3.824 1.00 94.19 87 LYS A C 1
ATOM 681 O O . LYS A 1 87 ? -12.740 -3.216 2.749 1.00 94.19 87 LYS A O 1
ATOM 686 N N . SER A 1 88 ? -14.141 -2.255 4.215 1.00 92.62 88 SER A N 1
ATOM 687 C CA . SER A 1 88 ? -14.341 -1.039 3.411 1.00 92.62 88 SER A CA 1
ATOM 688 C C . SER A 1 88 ? -13.068 -0.196 3.332 1.00 92.62 88 SER A C 1
ATOM 690 O O . SER A 1 88 ? -12.739 0.290 2.252 1.00 92.62 88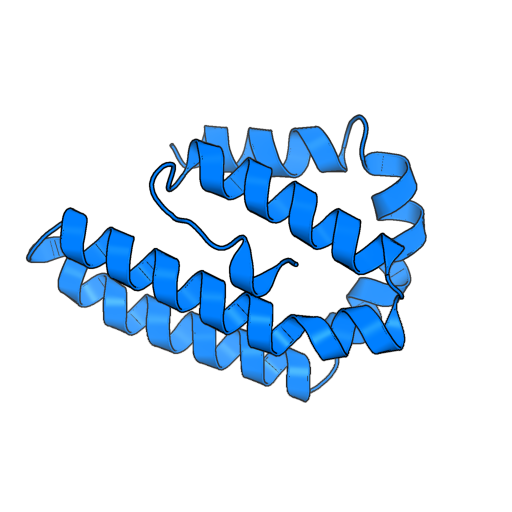 SER A O 1
ATOM 692 N N . ALA A 1 89 ? -12.307 -0.122 4.428 1.00 93.62 89 ALA A N 1
ATOM 693 C CA . ALA A 1 89 ? -11.020 0.558 4.475 1.00 93.62 89 ALA A CA 1
ATOM 694 C C . ALA A 1 89 ? -9.994 -0.122 3.556 1.00 93.62 89 ALA A C 1
ATOM 696 O O . ALA A 1 89 ? -9.327 0.543 2.767 1.00 93.62 89 ALA A O 1
ATOM 697 N N . TRP A 1 90 ? -9.927 -1.459 3.569 1.00 94.50 90 TRP A N 1
ATOM 698 C CA . TRP A 1 90 ? -9.056 -2.189 2.642 1.00 94.50 90 TRP A CA 1
ATOM 699 C C . TRP A 1 90 ? -9.465 -2.012 1.174 1.00 94.50 90 TRP A C 1
ATOM 701 O O . TRP A 1 90 ? -8.608 -1.885 0.298 1.00 94.50 90 TRP A O 1
ATOM 711 N N . LYS A 1 91 ? -10.772 -1.951 0.885 1.00 91.75 91 LYS A N 1
ATOM 712 C CA . LYS A 1 91 ? -11.270 -1.674 -0.470 1.00 91.75 91 LYS A CA 1
ATOM 713 C C . LYS A 1 91 ? -10.818 -0.296 -0.962 1.00 91.75 91 LYS A C 1
ATOM 715 O O . LYS A 1 91 ? -10.437 -0.176 -2.122 1.00 91.75 91 LYS A O 1
ATOM 720 N N . LEU A 1 92 ? -10.823 0.710 -0.087 1.00 90.56 92 LEU A N 1
ATOM 721 C CA . LEU A 1 92 ? -10.311 2.045 -0.391 1.00 90.56 92 LEU A CA 1
ATOM 722 C C . LEU A 1 92 ? -8.807 2.019 -0.716 1.00 90.56 92 LEU A C 1
ATOM 724 O O . LEU A 1 92 ? -8.409 2.512 -1.768 1.00 90.56 92 LEU A O 1
ATOM 728 N N . VAL A 1 93 ? -7.989 1.381 0.131 1.00 91.38 93 VAL A N 1
ATOM 729 C CA . VAL A 1 93 ? -6.542 1.204 -0.120 1.00 91.38 93 VAL A CA 1
ATOM 730 C C . VAL A 1 93 ? -6.297 0.496 -1.453 1.00 91.38 93 VAL A C 1
ATOM 732 O O . VAL A 1 93 ? -5.445 0.918 -2.234 1.00 91.38 93 VAL A O 1
ATOM 735 N N . SER A 1 94 ? -7.077 -0.548 -1.738 1.00 89.94 94 SER A N 1
ATOM 736 C CA . SER A 1 94 ? -6.986 -1.310 -2.985 1.00 89.94 94 SER A CA 1
ATOM 737 C C . SER A 1 94 ? -7.292 -0.440 -4.204 1.00 89.94 94 SER A C 1
ATOM 739 O O . SER A 1 94 ? -6.538 -0.474 -5.170 1.00 89.94 94 SER A O 1
ATOM 741 N N . GLN A 1 95 ? -8.358 0.366 -4.146 1.00 87.75 95 GLN A N 1
ATOM 742 C CA . GLN A 1 95 ? -8.755 1.253 -5.241 1.00 87.75 95 GLN A CA 1
ATOM 743 C C . GLN A 1 95 ? -7.686 2.312 -5.526 1.00 87.75 95 GLN A C 1
ATOM 745 O O . GLN A 1 95 ? -7.232 2.414 -6.660 1.00 87.75 95 GLN A O 1
ATOM 750 N N . ILE A 1 96 ? -7.222 3.023 -4.490 1.00 86.25 96 ILE A N 1
ATOM 751 C CA . ILE A 1 96 ? -6.161 4.033 -4.628 1.00 86.25 96 ILE A CA 1
ATOM 752 C C . ILE A 1 96 ? -4.914 3.396 -5.242 1.00 86.25 96 ILE A C 1
ATOM 754 O O . ILE A 1 96 ? -4.356 3.923 -6.194 1.00 86.25 96 ILE A O 1
ATOM 758 N N . THR A 1 97 ? -4.509 2.230 -4.734 1.00 87.50 97 THR A N 1
ATOM 759 C CA . THR A 1 97 ? -3.316 1.530 -5.218 1.00 87.50 97 THR A CA 1
ATOM 760 C C . THR A 1 97 ? -3.445 1.128 -6.688 1.00 87.50 97 THR A C 1
ATOM 762 O O . THR A 1 97 ? -2.502 1.328 -7.450 1.00 87.50 97 THR A O 1
ATOM 765 N N . ILE A 1 98 ? -4.591 0.581 -7.105 1.00 85.56 98 ILE A N 1
ATOM 766 C CA . ILE A 1 98 ? -4.842 0.218 -8.508 1.00 85.56 98 ILE A CA 1
ATOM 767 C C . ILE A 1 98 ? -4.765 1.458 -9.399 1.00 85.56 98 ILE A C 1
ATOM 769 O O . ILE A 1 98 ? -4.078 1.420 -10.419 1.00 85.56 98 ILE A O 1
ATOM 773 N N . ASP A 1 99 ? -5.405 2.556 -8.998 1.00 83.81 99 ASP A N 1
ATOM 774 C CA . ASP A 1 99 ? -5.427 3.796 -9.776 1.00 83.81 99 ASP A CA 1
ATOM 775 C C . ASP A 1 99 ? -4.010 4.387 -9.920 1.00 83.81 99 ASP A C 1
ATOM 777 O O . ASP A 1 99 ? -3.594 4.750 -11.023 1.00 83.81 99 ASP A O 1
ATOM 781 N N . SER A 1 100 ? -3.210 4.392 -8.846 1.00 80.12 100 SER A N 1
ATOM 782 C CA . SER A 1 100 ? -1.803 4.819 -8.883 1.00 80.12 100 SER A CA 1
ATOM 783 C C . SER A 1 100 ? -0.939 3.925 -9.781 1.00 80.12 100 SER A C 1
ATOM 785 O O . SER A 1 100 ? -0.090 4.417 -10.536 1.00 80.12 100 SER A O 1
ATOM 787 N N . LEU A 1 101 ? -1.117 2.603 -9.693 1.00 83.00 101 LEU A N 1
ATOM 788 C CA . LEU A 1 101 ? -0.327 1.629 -10.449 1.00 83.00 101 LEU A CA 1
ATOM 789 C C . LEU A 1 101 ? -0.685 1.625 -11.931 1.00 83.00 101 LEU A C 1
ATOM 791 O O . LEU A 1 101 ? 0.213 1.500 -12.755 1.00 83.00 101 LEU A O 1
ATOM 795 N N . HIS A 1 102 ? -1.948 1.853 -12.289 1.00 82.44 102 HIS A N 1
ATOM 796 C CA . HIS A 1 102 ? -2.364 1.956 -13.688 1.00 82.44 102 HIS A CA 1
ATOM 797 C C . HIS A 1 102 ? -1.601 3.064 -14.430 1.00 82.44 102 HIS A C 1
ATOM 799 O O . HIS A 1 102 ? -1.286 2.926 -15.609 1.00 82.44 102 HIS A O 1
ATOM 805 N N . VAL A 1 103 ? -1.263 4.151 -13.732 1.00 80.31 103 VAL A N 1
ATOM 806 C CA . VAL A 1 103 ? -0.535 5.288 -14.312 1.00 80.31 103 VAL A CA 1
ATOM 807 C C . VAL A 1 103 ? 0.985 5.101 -14.257 1.00 80.31 103 VAL A C 1
ATOM 809 O O . VAL A 1 103 ? 1.692 5.526 -15.168 1.00 80.31 103 VAL A O 1
ATOM 812 N N . THR A 1 104 ? 1.511 4.472 -13.202 1.00 76.56 104 THR A N 1
ATOM 813 C CA . THR A 1 104 ? 2.967 4.367 -12.973 1.00 76.56 104 THR A CA 1
ATOM 814 C C . THR A 1 104 ? 3.601 3.078 -13.476 1.00 76.56 104 THR A C 1
ATOM 816 O O . THR A 1 104 ? 4.756 3.095 -13.898 1.00 76.56 104 THR A O 1
ATOM 819 N N . MET A 1 105 ? 2.874 1.966 -13.406 1.00 81.69 105 MET A N 1
ATOM 820 C CA . MET A 1 105 ? 3.328 0.608 -13.708 1.00 81.69 105 MET A CA 1
ATOM 821 C C . MET A 1 105 ? 2.166 -0.198 -14.326 1.00 81.69 105 MET A C 1
ATOM 823 O O . MET A 1 105 ? 1.682 -1.147 -13.711 1.00 81.69 105 MET A O 1
ATOM 827 N N . PRO A 1 106 ? 1.695 0.154 -15.540 1.00 78.25 106 PRO A N 1
ATOM 828 C CA . PRO A 1 106 ? 0.458 -0.385 -16.126 1.00 78.25 106 PRO A CA 1
ATOM 829 C C . PRO A 1 106 ? 0.471 -1.901 -16.370 1.00 78.25 106 PRO A C 1
ATOM 831 O O . PRO A 1 106 ? -0.583 -2.517 -16.500 1.00 78.25 106 PRO A O 1
ATOM 834 N N . THR A 1 107 ? 1.651 -2.517 -16.447 1.00 81.38 107 THR A N 1
ATOM 835 C CA . THR A 1 107 ? 1.823 -3.968 -16.617 1.00 81.38 107 THR A CA 1
ATOM 836 C C . THR A 1 107 ? 1.901 -4.726 -15.289 1.00 81.38 107 THR A C 1
ATOM 838 O O . THR A 1 107 ? 1.988 -5.953 -15.290 1.00 81.38 107 THR A O 1
ATOM 841 N N . CYS A 1 108 ? 1.876 -4.022 -14.155 1.00 83.06 108 CYS A N 1
ATOM 842 C CA . CYS A 1 108 ? 1.963 -4.620 -12.833 1.00 83.06 108 CYS A CA 1
ATOM 843 C C . CYS A 1 108 ? 0.599 -5.141 -12.358 1.00 83.06 108 CYS A C 1
ATOM 845 O O . CYS A 1 108 ? -0.319 -4.362 -12.106 1.00 83.06 108 CYS A O 1
ATOM 847 N N . ASP A 1 109 ? 0.480 -6.459 -12.178 1.00 81.69 109 ASP A N 1
ATOM 848 C CA . ASP A 1 109 ? -0.717 -7.092 -11.616 1.00 81.69 109 ASP A CA 1
ATOM 849 C C . ASP A 1 109 ? -0.535 -7.404 -10.122 1.00 81.69 109 ASP A C 1
ATOM 851 O O . ASP A 1 109 ? 0.045 -8.422 -9.745 1.00 81.69 109 ASP A O 1
ATOM 855 N N . VAL A 1 110 ? -1.076 -6.534 -9.266 1.00 82.44 110 VAL A N 1
ATOM 856 C CA . VAL A 1 110 ? -1.137 -6.736 -7.805 1.00 82.44 110 VAL A CA 1
ATOM 857 C C . VAL A 1 110 ? -2.502 -7.237 -7.326 1.00 82.44 110 VAL A C 1
ATOM 859 O O . VAL A 1 110 ? -2.739 -7.316 -6.119 1.00 82.44 110 VAL A O 1
ATOM 862 N N . ASN A 1 111 ? -3.432 -7.586 -8.227 1.00 76.81 111 ASN A N 1
ATOM 863 C CA . ASN A 1 111 ? -4.805 -7.936 -7.836 1.00 76.81 111 ASN A CA 1
ATOM 864 C C . ASN A 1 111 ? -4.841 -9.105 -6.845 1.00 76.81 111 ASN A C 1
ATOM 866 O O . ASN A 1 111 ? -5.688 -9.149 -5.958 1.00 76.81 111 ASN A O 1
ATOM 870 N N . ARG A 1 112 ? -3.875 -10.027 -6.931 1.00 73.25 112 ARG A N 1
ATOM 871 C CA . ARG A 1 112 ? -3.755 -11.153 -5.993 1.00 73.25 112 ARG A CA 1
ATOM 872 C C . ARG A 1 112 ? -3.415 -10.742 -4.558 1.00 73.25 112 ARG A C 1
ATOM 874 O O . ARG A 1 112 ? -3.693 -11.524 -3.653 1.00 73.25 112 ARG A O 1
ATOM 881 N N . ALA A 1 113 ? -2.777 -9.595 -4.338 1.00 72.12 113 ALA A N 1
ATOM 882 C CA . ALA A 1 113 ? -2.555 -9.053 -2.998 1.00 72.12 113 ALA A CA 1
ATOM 883 C C . ALA A 1 113 ? -3.785 -8.300 -2.470 1.00 72.12 113 ALA A C 1
ATOM 885 O O . ALA A 1 113 ? -3.987 -8.222 -1.257 1.00 72.12 113 ALA A O 1
ATOM 886 N N . LEU A 1 114 ? -4.599 -7.755 -3.378 1.00 73.75 114 LEU A N 1
ATOM 887 C CA . LEU A 1 114 ? -5.726 -6.880 -3.062 1.00 73.75 114 LEU A CA 1
ATOM 888 C C . LEU A 1 114 ? -7.055 -7.634 -2.850 1.00 73.75 114 LEU A C 1
ATOM 890 O O . LEU A 1 114 ? -7.885 -7.161 -2.069 1.00 73.75 114 LEU A O 1
ATOM 894 N N . LEU A 1 115 ? -7.240 -8.798 -3.493 1.00 63.69 115 LEU A N 1
ATOM 895 C CA . LEU A 1 115 ? -8.437 -9.661 -3.425 1.00 63.69 115 LEU A CA 1
ATOM 896 C C . LEU A 1 115 ? -8.458 -10.603 -2.215 1.00 63.69 115 LEU A C 1
ATOM 898 O O . LEU A 1 115 ? -7.456 -11.300 -1.947 1.00 63.69 115 LEU A O 1
#

Sequence (115 aa):
MAMDAVEASYGYMCGTGYRQFEEHAGCFAEVESQKEYVECKNAASSSMNDALKLRVESSDIYFERLCSIMDNYLRCCRPLVYDKCGKSAWKLVSQITIDSLHVTMPTCDVNRALL

Organism: NCBI:txid290746

Radius of gyration: 14.49 Å; chains: 1; bounding box: 37×26×32 Å

pLDDT: mean 86.09, std 10.68, range [46.69, 97.94]

Foldseek 3Di:
DVVQLVCLLVVCCVDVCVVVCVVQVVQVVVLCPDPQLVVLVVQLVVQLVVLVVCVVVDVVSSLVSNLVSVLSSLLSSVCSCCVRRHDSRLVSVLSSVQSSCCVVPVPRDSVVSSD